Protein AF-A0A0B0IP97-F1 (afdb_monomer)

Sequence (111 aa):
MKKFIELIIGDLESKKEYKAFMKKVNSLPKDYAFVFKKIQKYMWNFGYGFGEEILTLYELFEASAAEGKHVLDVTGEDVAAFADELMALSKLDGESECIVEQQVKIWTNKQ

Foldseek 3Di:
DCVVVVVVVVVVVVVVVVVVVLVVLVVAPPQSSVLLVVLVVLCVVVVHDPDVLSVVSSVQSVVCVVVVHGPCVSCPPDSNVSSVVSVVVVVVVVCVCVVVVVVVVVVVVPD

Mean predicted aligned error: 10.98 Å

Nearest PDB structures (foldseek):
  2o3l-assembly2_B  TM=9.039E-01  e=4.691E-05  Bacillus cereus ATCC 10987

Organism: NCBI:txid333138

pLDDT: mean 75.73, std 13.61, range [41.31, 89.44]

Solvent-accessible surface area (backbone atoms only — not comparable to full-atom values): 6363 Å² total; per-residue (Å²): 142,60,69,69,59,55,56,52,50,54,54,50,50,54,52,49,52,52,52,53,50,51,50,55,45,64,70,44,61,69,66,49,37,50,52,50,52,51,42,54,52,52,40,44,77,75,70,48,72,96,48,68,69,60,50,55,52,48,53,54,49,51,54,39,52,74,72,67,54,56,60,50,77,73,43,41,91,51,52,64,60,44,47,53,50,54,59,48,49,62,56,45,60,69,44,51,55,52,54,52,51,50,54,51,50,60,62,64,72,71,113

InterPro domains:
  IPR008316 Uncharacterised conserved protein UCP029876 [PF06304] (12-89)

Radius of gyration: 18.57 Å; Cα contacts (8 Å, |Δi|>4): 43; chains: 1; bounding box: 52×38×50 Å

Structure (mmCIF, N/CA/C/O backbone):
data_AF-A0A0B0IP97-F1
#
_entry.id   AF-A0A0B0IP97-F1
#
loop_
_atom_site.group_PDB
_atom_site.id
_atom_site.type_symbol
_atom_site.label_atom_id
_atom_site.label_alt_id
_atom_site.label_comp_id
_atom_site.label_asym_id
_atom_site.label_entity_id
_atom_site.label_seq_id
_atom_site.pdbx_PDB_ins_code
_atom_site.Cartn_x
_atom_site.Cartn_y
_atom_site.Cartn_z
_atom_site.occupancy
_atom_site.B_iso_or_equiv
_atom_site.auth_seq_id
_atom_site.auth_comp_id
_atom_site.auth_asym_id
_atom_site.auth_atom_id
_atom_site.pdbx_PDB_model_num
ATOM 1 N N . MET A 1 1 ? 35.931 14.239 2.157 1.00 52.41 1 MET A N 1
ATOM 2 C CA . MET A 1 1 ? 35.132 13.219 2.874 1.00 52.41 1 MET A CA 1
ATOM 3 C C 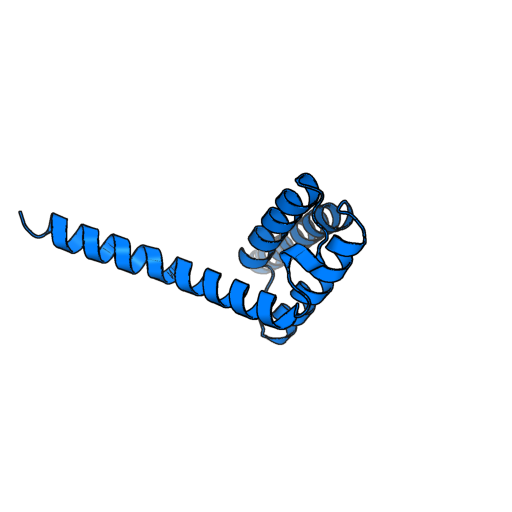. MET A 1 1 ? 33.749 13.771 3.254 1.00 52.41 1 MET A C 1
ATOM 5 O O . MET A 1 1 ? 33.429 13.846 4.427 1.00 52.41 1 MET A O 1
ATOM 9 N N . LYS A 1 2 ? 32.937 14.200 2.271 1.00 53.62 2 LYS A N 1
ATOM 10 C CA . LYS A 1 2 ? 31.546 14.674 2.483 1.00 53.62 2 LYS A CA 1
ATOM 11 C C . LYS A 1 2 ? 30.486 13.684 1.956 1.00 53.62 2 LYS A C 1
ATOM 13 O O . LYS A 1 2 ? 29.417 13.577 2.534 1.00 53.62 2 LYS A O 1
ATOM 18 N N . LYS A 1 3 ? 30.861 12.848 0.974 1.00 59.09 3 LYS A N 1
ATOM 19 C CA . LYS A 1 3 ? 29.990 11.858 0.312 1.00 59.09 3 LYS A CA 1
ATOM 20 C C . LYS A 1 3 ? 29.347 10.811 1.234 1.00 59.09 3 LYS A C 1
ATOM 22 O O . LYS A 1 3 ? 28.254 10.359 0.940 1.00 59.09 3 LYS A O 1
ATOM 27 N N . PHE A 1 4 ? 30.002 10.407 2.326 1.00 59.19 4 PHE A N 1
ATOM 28 C CA . PHE A 1 4 ? 29.468 9.358 3.210 1.00 59.19 4 PHE A CA 1
ATOM 29 C C . PHE A 1 4 ? 28.328 9.850 4.109 1.00 59.19 4 PHE A C 1
ATOM 31 O O . PHE A 1 4 ? 27.427 9.080 4.413 1.00 59.19 4 PHE A O 1
ATOM 38 N N . ILE A 1 5 ? 28.348 11.122 4.519 1.00 65.12 5 ILE A N 1
ATOM 39 C CA . ILE A 1 5 ? 27.297 11.690 5.372 1.00 65.12 5 ILE A CA 1
ATOM 40 C C . ILE A 1 5 ? 26.049 11.984 4.529 1.00 65.12 5 ILE A C 1
ATOM 42 O O . ILE A 1 5 ? 24.953 11.646 4.956 1.00 65.12 5 ILE A O 1
ATOM 46 N N . GLU A 1 6 ? 26.209 12.508 3.307 1.00 61.06 6 GLU A N 1
ATOM 47 C CA . GLU A 1 6 ? 25.094 12.688 2.359 1.00 61.06 6 GLU A CA 1
ATOM 48 C C . GLU A 1 6 ? 24.412 11.360 1.999 1.00 61.06 6 GLU A C 1
ATOM 50 O O . GLU A 1 6 ? 23.187 11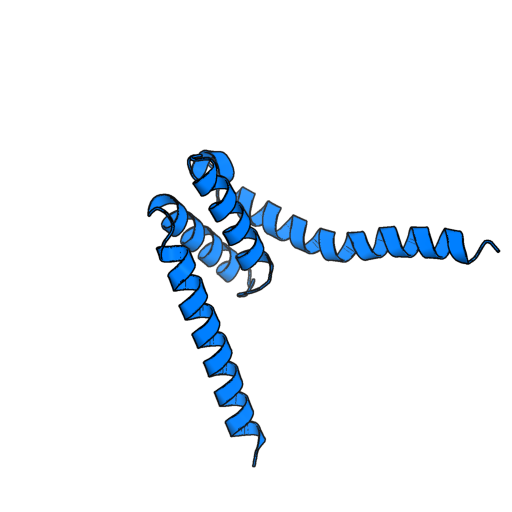.285 2.001 1.00 61.06 6 GLU A O 1
ATOM 55 N N . LEU A 1 7 ? 25.187 10.291 1.773 1.00 61.25 7 LEU A N 1
ATOM 56 C CA . LEU A 1 7 ? 24.643 8.961 1.476 1.00 61.25 7 LEU A CA 1
ATOM 57 C C . LEU A 1 7 ? 23.795 8.406 2.636 1.00 61.25 7 LEU A C 1
ATOM 59 O O . LEU A 1 7 ? 22.759 7.789 2.411 1.00 61.25 7 LEU A O 1
ATOM 63 N N . ILE A 1 8 ? 24.225 8.640 3.880 1.00 60.12 8 ILE A N 1
ATOM 64 C CA . ILE A 1 8 ? 23.513 8.176 5.080 1.00 60.12 8 ILE A CA 1
ATOM 65 C C . ILE A 1 8 ? 22.268 9.030 5.354 1.00 60.12 8 ILE A C 1
ATOM 67 O O . ILE A 1 8 ? 21.236 8.489 5.746 1.00 60.12 8 ILE A O 1
ATOM 71 N N . ILE A 1 9 ? 22.339 10.348 5.144 1.00 60.81 9 ILE A N 1
ATOM 72 C CA . ILE A 1 9 ? 21.187 11.243 5.333 1.00 60.81 9 ILE A CA 1
ATOM 73 C C . ILE A 1 9 ? 20.092 10.939 4.298 1.00 60.81 9 ILE A C 1
ATOM 75 O O . ILE A 1 9 ? 18.929 10.838 4.687 1.00 60.81 9 ILE A O 1
ATOM 79 N N . GLY A 1 10 ? 20.450 10.688 3.033 1.00 59.94 10 GLY A N 1
ATOM 80 C CA . GLY A 1 10 ? 19.480 10.327 1.989 1.00 59.94 10 GLY A CA 1
ATOM 81 C C . GLY A 1 10 ? 18.722 9.018 2.270 1.00 59.94 10 GLY A C 1
ATOM 82 O O . GLY A 1 10 ? 17.509 8.941 2.069 1.00 59.94 10 GLY A O 1
ATOM 83 N N . ASP A 1 11 ? 19.399 7.999 2.813 1.00 63.31 11 ASP A N 1
ATOM 84 C CA . ASP A 1 11 ? 18.763 6.726 3.199 1.00 63.31 11 ASP A CA 1
ATOM 85 C C . ASP A 1 11 ? 17.826 6.884 4.417 1.00 63.31 11 ASP A C 1
ATOM 87 O O . ASP A 1 11 ? 16.775 6.242 4.506 1.00 63.31 11 ASP A O 1
ATOM 91 N N . LEU A 1 12 ? 18.170 7.779 5.351 1.00 67.12 12 LEU A N 1
ATOM 92 C CA . LEU A 1 12 ? 17.341 8.086 6.520 1.00 67.12 12 LEU A CA 1
ATOM 93 C C . LEU A 1 12 ? 16.062 8.846 6.156 1.00 67.12 12 LEU A C 1
ATOM 95 O O . LEU A 1 12 ? 15.010 8.555 6.733 1.00 67.12 12 LEU A O 1
ATOM 99 N N . GLU A 1 13 ? 16.134 9.792 5.221 1.00 72.12 13 GLU A N 1
ATOM 100 C CA . GLU A 1 13 ? 14.962 10.517 4.716 1.00 72.12 13 GLU A CA 1
ATOM 101 C C . GLU A 1 13 ? 13.999 9.567 4.001 1.00 72.12 13 GLU A C 1
ATOM 103 O O . GLU A 1 13 ? 12.838 9.467 4.403 1.00 72.12 13 GLU A O 1
ATOM 108 N N . SER A 1 14 ? 14.520 8.738 3.093 1.00 68.56 14 SER A N 1
ATOM 109 C CA . SER A 1 14 ? 13.747 7.714 2.374 1.00 68.56 14 SER A CA 1
ATOM 110 C C . SER A 1 14 ? 13.040 6.742 3.334 1.00 68.56 14 SER A C 1
ATOM 112 O O . SER A 1 14 ? 11.851 6.436 3.204 1.00 68.56 14 SER A O 1
ATOM 114 N N . LYS A 1 15 ? 13.739 6.283 4.383 1.00 73.81 15 LYS A N 1
ATOM 115 C CA . LYS A 1 15 ? 13.148 5.425 5.428 1.00 73.81 15 LYS A CA 1
ATOM 116 C C . LYS A 1 15 ? 12.091 6.145 6.261 1.00 73.81 15 LYS A C 1
ATOM 118 O O . LYS A 1 15 ? 11.118 5.517 6.696 1.00 73.81 15 LYS A O 1
ATOM 123 N N . LYS A 1 16 ? 12.279 7.436 6.535 1.00 81.00 16 LYS A N 1
ATOM 124 C CA . LYS A 1 16 ? 11.326 8.250 7.299 1.00 81.00 16 LYS A CA 1
ATOM 125 C C . LYS A 1 16 ? 10.046 8.483 6.500 1.00 81.00 16 LYS A C 1
ATOM 127 O O . LYS A 1 16 ? 8.964 8.331 7.071 1.00 81.00 16 LYS A O 1
ATOM 132 N N . GLU A 1 17 ? 10.163 8.779 5.211 1.00 79.69 17 GLU A N 1
ATOM 133 C CA . GLU A 1 17 ? 9.041 8.915 4.277 1.00 79.69 17 GLU A CA 1
ATOM 134 C C . GLU A 1 17 ? 8.270 7.605 4.151 1.00 79.69 17 GLU A C 1
ATOM 136 O O . GLU A 1 17 ? 7.060 7.588 4.384 1.00 79.69 17 GLU A O 1
ATOM 141 N N . TYR A 1 18 ? 8.972 6.486 3.946 1.00 80.56 18 TYR A N 1
ATOM 142 C CA . TYR A 1 18 ? 8.359 5.159 3.933 1.00 80.56 18 TYR A CA 1
ATOM 143 C C . TYR A 1 18 ? 7.593 4.865 5.230 1.00 80.56 18 TYR A C 1
ATOM 145 O O . TYR A 1 18 ? 6.452 4.402 5.210 1.00 80.56 18 TYR A O 1
ATOM 153 N N . LYS A 1 19 ? 8.181 5.171 6.394 1.00 81.94 19 LYS A N 1
ATOM 154 C CA . LYS A 1 19 ? 7.522 4.954 7.690 1.00 81.94 19 LYS A CA 1
ATOM 155 C C . LYS A 1 19 ? 6.293 5.849 7.871 1.00 81.94 19 LYS A C 1
ATOM 157 O O . LYS A 1 19 ? 5.288 5.392 8.419 1.00 81.94 19 LYS A O 1
ATOM 162 N N . ALA A 1 20 ? 6.363 7.107 7.441 1.00 86.50 20 ALA A N 1
ATOM 163 C CA . ALA A 1 20 ? 5.230 8.027 7.477 1.00 86.50 20 ALA A CA 1
ATOM 164 C C . ALA A 1 20 ? 4.106 7.555 6.545 1.00 86.50 20 ALA A C 1
ATOM 166 O O . ALA A 1 20 ? 2.943 7.539 6.949 1.00 86.50 20 ALA A O 1
ATOM 167 N N . PHE A 1 21 ? 4.456 7.092 5.348 1.00 84.94 21 PHE A N 1
ATOM 168 C CA . PHE A 1 21 ? 3.517 6.530 4.389 1.00 84.94 21 PHE A CA 1
ATOM 169 C C . PHE A 1 21 ? 2.858 5.252 4.917 1.00 84.94 21 PHE A C 1
ATOM 171 O O . PHE A 1 21 ? 1.636 5.162 4.973 1.00 84.94 21 PHE A O 1
ATOM 178 N N . MET A 1 22 ? 3.638 4.314 5.455 1.00 83.38 22 MET A N 1
ATOM 179 C CA . MET A 1 22 ? 3.092 3.114 6.093 1.00 83.38 22 MET A CA 1
ATOM 180 C C . MET A 1 22 ? 2.188 3.446 7.282 1.00 83.38 22 MET A C 1
ATOM 182 O O . MET A 1 22 ? 1.251 2.703 7.570 1.00 83.38 22 MET A O 1
ATOM 186 N N . LYS A 1 23 ? 2.423 4.560 7.986 1.00 87.94 23 LYS A N 1
ATOM 187 C CA . LYS A 1 23 ? 1.499 5.033 9.023 1.00 87.94 23 LYS A CA 1
ATOM 188 C C . LYS A 1 23 ? 0.155 5.453 8.423 1.00 87.94 23 LYS A C 1
ATOM 190 O O . LYS A 1 23 ? -0.860 5.092 9.002 1.00 87.94 23 LYS A O 1
ATOM 195 N N . LYS A 1 24 ? 0.145 6.145 7.277 1.00 86.94 24 LYS A N 1
ATOM 196 C CA . LYS A 1 24 ? -1.087 6.480 6.540 1.00 86.94 24 LYS A CA 1
ATOM 197 C C . LYS A 1 24 ? -1.819 5.218 6.077 1.00 86.94 24 LYS A C 1
ATOM 199 O O . LYS A 1 24 ? -2.993 5.060 6.384 1.00 86.94 24 LYS A O 1
ATOM 204 N N . VAL A 1 25 ? -1.101 4.266 5.474 1.00 85.94 25 VAL A N 1
ATOM 205 C CA . VAL A 1 25 ? -1.660 2.966 5.055 1.00 85.94 25 VAL A CA 1
ATOM 206 C C . VAL A 1 25 ? -2.294 2.222 6.232 1.00 85.94 25 VAL A C 1
ATOM 208 O O . VAL A 1 25 ? -3.377 1.670 6.105 1.00 85.94 25 VAL A O 1
ATOM 211 N N . ASN A 1 26 ? -1.653 2.211 7.403 1.00 83.94 26 ASN A N 1
ATOM 212 C CA . ASN A 1 26 ? -2.213 1.546 8.585 1.00 83.94 26 ASN A CA 1
ATOM 213 C C . ASN A 1 26 ? -3.383 2.313 9.236 1.00 83.94 26 ASN A C 1
ATOM 215 O O . ASN A 1 26 ? -4.028 1.751 10.119 1.00 83.94 26 ASN A O 1
ATOM 219 N N . SER A 1 27 ? -3.645 3.565 8.845 1.00 87.44 27 SER A N 1
ATOM 220 C CA . SER A 1 27 ? -4.848 4.303 9.255 1.00 87.44 27 SER A CA 1
ATOM 221 C C . SER A 1 27 ? -6.080 3.914 8.432 1.00 87.44 27 SER A C 1
ATOM 223 O O . SER A 1 27 ? -7.196 4.181 8.874 1.00 87.44 27 SER A O 1
ATOM 225 N N . LEU A 1 28 ? -5.895 3.286 7.263 1.00 84.81 28 LEU A N 1
ATOM 226 C CA . LEU A 1 28 ? -6.989 2.710 6.479 1.00 84.81 28 LEU A CA 1
ATOM 227 C C . LEU A 1 28 ? -7.628 1.522 7.224 1.00 84.81 28 LEU A C 1
ATOM 229 O O . LEU A 1 28 ? -6.998 0.922 8.106 1.00 84.81 28 LEU A O 1
ATOM 233 N N . PRO A 1 29 ? -8.864 1.128 6.859 1.00 86.88 29 PRO A N 1
ATOM 234 C CA . PRO A 1 29 ? -9.480 -0.091 7.371 1.00 86.88 29 PRO A CA 1
ATOM 235 C C . PRO A 1 29 ? -8.561 -1.310 7.193 1.00 86.88 29 PRO A C 1
ATOM 237 O O . PRO A 1 29 ? -7.809 -1.410 6.221 1.00 86.88 29 PRO A O 1
ATOM 240 N N . LYS A 1 30 ? -8.619 -2.256 8.140 1.00 86.69 30 LYS A N 1
ATOM 241 C CA . LYS A 1 30 ? -7.679 -3.392 8.210 1.00 86.69 30 LYS A CA 1
ATOM 242 C C . LYS A 1 30 ? -7.605 -4.199 6.912 1.00 86.69 30 LYS A C 1
ATOM 244 O O . LYS A 1 30 ? -6.515 -4.643 6.553 1.00 86.69 30 LYS A O 1
ATOM 249 N N . ASP A 1 31 ? -8.727 -4.349 6.217 1.00 87.88 31 ASP A N 1
ATOM 250 C CA . ASP A 1 31 ? -8.817 -5.132 4.983 1.00 87.88 31 ASP A CA 1
ATOM 251 C C . ASP A 1 31 ? -8.043 -4.461 3.840 1.00 87.88 31 ASP A C 1
ATOM 253 O O . ASP A 1 31 ? -7.229 -5.104 3.176 1.00 87.88 31 ASP A O 1
ATOM 257 N N . TYR A 1 32 ? -8.180 -3.139 3.703 1.00 88.25 32 TYR A N 1
ATOM 258 C CA . TYR A 1 32 ? -7.406 -2.331 2.759 1.00 88.25 32 TYR A CA 1
ATOM 259 C C . TYR A 1 32 ? -5.906 -2.401 3.051 1.00 88.25 32 TYR A C 1
ATOM 261 O O . TYR A 1 32 ? -5.108 -2.695 2.161 1.00 88.25 32 TYR A O 1
ATOM 269 N N . ALA A 1 33 ? -5.511 -2.213 4.314 1.00 89.06 33 ALA A N 1
ATOM 270 C CA . ALA A 1 33 ? -4.106 -2.285 4.711 1.00 89.06 33 ALA A CA 1
ATOM 271 C C . ALA A 1 33 ? -3.489 -3.681 4.478 1.00 89.06 33 ALA A C 1
ATOM 273 O O . ALA A 1 33 ? -2.289 -3.792 4.207 1.00 89.06 33 ALA A O 1
ATOM 274 N N . PHE A 1 34 ? -4.281 -4.752 4.595 1.00 89.00 34 PHE A N 1
ATOM 275 C CA . PHE A 1 34 ? -3.834 -6.120 4.336 1.00 89.00 34 PHE A CA 1
ATOM 276 C C . PHE A 1 34 ? -3.580 -6.365 2.846 1.00 89.00 34 PHE A C 1
ATOM 278 O O . PHE A 1 34 ? -2.497 -6.834 2.480 1.00 89.00 34 PHE A O 1
ATOM 285 N N . VAL A 1 35 ? -4.541 -6.011 1.988 1.00 89.44 35 VAL A N 1
ATOM 286 C CA . VAL A 1 35 ? -4.408 -6.173 0.532 1.00 89.44 35 VAL A CA 1
ATOM 287 C C . VAL A 1 35 ? -3.281 -5.300 -0.008 1.00 89.44 35 VAL A C 1
ATOM 289 O O . VAL A 1 35 ? -2.445 -5.792 -0.763 1.00 89.44 35 VAL A O 1
ATOM 292 N N . PHE A 1 36 ? -3.169 -4.059 0.470 1.00 89.12 36 PHE A N 1
ATOM 293 C CA . PHE A 1 36 ? -2.088 -3.153 0.089 1.00 89.12 36 PHE A CA 1
ATOM 294 C C . PHE A 1 36 ? -0.705 -3.767 0.343 1.00 89.12 36 PHE A C 1
ATOM 296 O O . PHE A 1 36 ? 0.142 -3.804 -0.546 1.00 89.12 36 PHE A O 1
ATOM 303 N N . LYS A 1 37 ? -0.479 -4.339 1.535 1.00 88.06 37 LYS A N 1
ATOM 304 C CA . LYS A 1 37 ? 0.788 -5.021 1.865 1.00 88.06 37 LYS A CA 1
ATOM 305 C C . LYS A 1 37 ? 1.039 -6.244 0.984 1.00 88.06 37 LYS A C 1
ATOM 307 O O . LYS A 1 37 ? 2.194 -6.565 0.703 1.00 88.06 37 LYS A O 1
ATOM 312 N N . LYS A 1 38 ? -0.021 -6.941 0.567 1.00 89.12 38 LYS A N 1
ATOM 313 C CA . LYS A 1 38 ? 0.076 -8.098 -0.330 1.00 89.12 38 LYS A CA 1
ATOM 314 C C . LYS A 1 38 ? 0.521 -7.666 -1.730 1.00 89.12 38 LYS A C 1
ATOM 316 O O . LYS A 1 38 ? 1.456 -8.269 -2.252 1.00 89.12 38 LYS A O 1
ATOM 321 N N . ILE A 1 39 ? -0.069 -6.596 -2.269 1.00 87.19 39 ILE A N 1
ATOM 322 C CA . ILE A 1 39 ? 0.329 -5.985 -3.548 1.00 87.19 39 ILE A CA 1
ATOM 323 C C . ILE A 1 39 ? 1.762 -5.460 -3.463 1.00 87.19 39 ILE A C 1
ATOM 325 O O . ILE A 1 39 ? 2.598 -5.834 -4.277 1.00 87.19 39 ILE A O 1
ATOM 329 N N . GLN A 1 40 ? 2.091 -4.691 -2.423 1.00 85.69 40 GLN A N 1
ATOM 330 C CA . GLN A 1 40 ? 3.442 -4.169 -2.207 1.00 85.69 40 GLN A CA 1
ATOM 331 C C . GLN A 1 40 ? 4.493 -5.292 -2.192 1.00 85.69 40 GLN A C 1
ATOM 333 O O . GLN A 1 40 ? 5.555 -5.173 -2.801 1.00 85.69 40 GLN A O 1
ATOM 338 N N . LYS A 1 41 ? 4.205 -6.406 -1.507 1.00 86.31 41 LYS A N 1
ATOM 339 C CA . LYS A 1 41 ? 5.100 -7.569 -1.479 1.00 86.31 41 LYS A CA 1
ATOM 340 C C . LYS A 1 41 ? 5.207 -8.248 -2.845 1.00 86.31 41 LYS A C 1
ATOM 342 O O . LYS A 1 41 ? 6.293 -8.695 -3.203 1.00 86.31 41 LYS A O 1
ATOM 347 N N . TYR A 1 42 ? 4.102 -8.345 -3.581 1.00 87.94 42 TYR A N 1
ATOM 348 C CA . TYR A 1 42 ? 4.102 -8.869 -4.943 1.00 87.94 42 TYR A CA 1
ATOM 349 C C . TYR A 1 42 ? 5.003 -8.012 -5.836 1.00 87.94 42 TYR A C 1
ATOM 351 O O . TYR A 1 42 ? 5.977 -8.531 -6.362 1.00 87.94 42 TYR A O 1
ATOM 359 N N . MET A 1 43 ? 4.789 -6.696 -5.883 1.00 83.12 43 MET A N 1
ATOM 360 C CA . MET A 1 43 ? 5.611 -5.747 -6.647 1.00 83.12 43 MET A CA 1
ATOM 361 C C . MET A 1 43 ? 7.107 -5.852 -6.313 1.00 83.12 43 MET A C 1
ATOM 363 O O . MET A 1 43 ? 7.943 -5.890 -7.218 1.00 83.12 43 MET A O 1
ATOM 367 N N . TRP A 1 44 ? 7.452 -6.013 -5.030 1.00 83.00 44 TRP A N 1
ATOM 368 C CA . TRP A 1 44 ? 8.839 -6.225 -4.604 1.00 83.00 44 TRP A CA 1
ATOM 369 C C . TRP A 1 44 ? 9.461 -7.486 -5.219 1.00 83.00 44 TRP A C 1
ATOM 371 O O . TRP A 1 44 ? 10.627 -7.470 -5.615 1.00 83.00 44 TRP A O 1
ATOM 381 N N . ASN A 1 45 ? 8.701 -8.581 -5.337 1.00 84.38 45 ASN A N 1
ATOM 382 C CA . ASN A 1 45 ? 9.189 -9.805 -5.981 1.00 84.38 45 ASN A CA 1
ATOM 383 C C . ASN A 1 45 ? 9.498 -9.600 -7.474 1.00 84.38 45 ASN A C 1
ATOM 385 O O . ASN A 1 45 ? 10.350 -10.308 -8.007 1.00 84.38 45 ASN A O 1
ATOM 389 N N . PHE A 1 46 ? 8.848 -8.635 -8.130 1.00 80.62 46 PHE A N 1
ATOM 390 C CA . PHE A 1 46 ? 9.111 -8.256 -9.524 1.00 80.62 46 PHE A CA 1
ATOM 391 C C . PHE A 1 46 ? 10.176 -7.158 -9.666 1.00 80.62 46 PHE A C 1
ATOM 393 O O . PHE A 1 46 ? 10.471 -6.734 -10.780 1.00 80.62 46 PHE A O 1
ATOM 400 N N . GLY A 1 47 ? 10.783 -6.715 -8.560 1.00 76.44 47 GLY A N 1
ATOM 401 C CA . GLY A 1 47 ? 11.828 -5.690 -8.565 1.00 76.44 47 GLY A CA 1
ATOM 402 C C . GLY A 1 47 ? 11.307 -4.253 -8.618 1.00 76.44 47 GLY A C 1
ATOM 403 O O . GLY A 1 47 ? 12.103 -3.340 -8.825 1.00 76.44 47 GLY A O 1
ATOM 404 N N . TYR A 1 48 ? 10.006 -4.036 -8.409 1.00 72.88 48 TYR A N 1
ATOM 405 C CA . TYR A 1 48 ? 9.445 -2.693 -8.274 1.00 72.88 48 TYR A CA 1
ATOM 406 C C . TYR A 1 48 ? 9.687 -2.160 -6.858 1.00 72.88 48 TYR A C 1
ATOM 408 O O . TYR A 1 48 ? 9.530 -2.872 -5.861 1.00 72.88 48 TYR A O 1
ATOM 416 N N . GLY A 1 49 ? 10.125 -0.904 -6.783 1.00 70.75 49 GLY A N 1
ATOM 417 C CA . GLY A 1 49 ? 10.459 -0.220 -5.538 1.00 70.75 49 GLY A CA 1
ATOM 418 C C . GLY A 1 49 ? 9.300 0.588 -4.955 1.00 70.75 49 GLY A C 1
ATOM 419 O O . GLY A 1 49 ? 8.160 0.523 -5.405 1.00 70.75 49 GLY A O 1
ATOM 420 N N . PHE A 1 50 ? 9.617 1.384 -3.935 1.00 69.69 50 PHE A N 1
ATOM 421 C CA . PHE A 1 50 ? 8.723 2.420 -3.425 1.00 69.69 50 PHE A CA 1
ATOM 422 C C . PHE A 1 50 ? 8.751 3.620 -4.388 1.00 69.69 50 PHE A C 1
ATOM 424 O O . PHE A 1 50 ? 9.594 4.502 -4.240 1.00 69.69 50 PHE A O 1
ATOM 431 N N . GLY A 1 51 ? 7.898 3.573 -5.413 1.00 75.56 51 GLY A N 1
ATOM 432 C CA . GLY A 1 51 ? 7.758 4.587 -6.464 1.00 75.56 51 GLY A CA 1
ATOM 433 C C . GLY A 1 51 ? 6.362 5.214 -6.506 1.00 75.56 51 GLY A C 1
ATOM 434 O O . GLY A 1 51 ? 5.568 5.046 -5.574 1.00 75.56 51 GLY A O 1
ATOM 435 N N . GLU A 1 52 ? 6.061 5.932 -7.589 1.00 75.88 52 GLU A N 1
ATOM 436 C CA . GLU A 1 52 ? 4.754 6.572 -7.801 1.00 75.88 52 GLU A CA 1
ATOM 437 C C . GLU A 1 52 ? 3.608 5.559 -7.812 1.00 75.88 52 GLU A C 1
ATOM 439 O O . GLU A 1 52 ? 2.543 5.842 -7.274 1.00 75.88 52 GLU A O 1
ATOM 444 N N . GLU A 1 53 ? 3.838 4.336 -8.286 1.00 80.88 53 GLU A N 1
ATOM 445 C CA . GLU A 1 53 ? 2.811 3.297 -8.388 1.00 80.88 53 GLU A CA 1
ATOM 446 C C . GLU A 1 53 ? 2.207 2.942 -7.022 1.00 80.88 53 GLU A C 1
ATOM 448 O O . GLU A 1 53 ? 1.002 2.728 -6.887 1.00 80.88 53 GLU A O 1
ATOM 453 N N . ILE A 1 54 ? 3.046 2.914 -5.982 1.00 82.69 54 ILE A N 1
ATOM 454 C CA . ILE A 1 54 ? 2.625 2.657 -4.599 1.00 82.69 54 ILE A CA 1
ATOM 455 C C . ILE A 1 54 ? 1.797 3.832 -4.054 1.00 82.69 54 ILE A C 1
ATOM 457 O O . ILE A 1 54 ? 0.884 3.618 -3.249 1.00 82.69 54 ILE A O 1
ATOM 461 N N . LEU A 1 55 ? 2.104 5.061 -4.479 1.00 83.50 55 LEU A N 1
ATOM 462 C CA . LEU A 1 55 ? 1.374 6.265 -4.085 1.00 83.50 55 LEU A CA 1
ATOM 463 C C . LEU A 1 55 ? 0.005 6.317 -4.776 1.00 83.50 55 LEU A C 1
ATOM 465 O O . LEU A 1 55 ? -1.006 6.446 -4.087 1.00 83.50 55 LEU A O 1
ATOM 469 N N . THR A 1 56 ? -0.036 6.100 -6.092 1.00 83.81 56 THR A N 1
ATOM 470 C CA . THR A 1 56 ? -1.271 6.005 -6.884 1.00 83.81 56 THR A CA 1
ATOM 471 C C . THR A 1 56 ? -2.186 4.903 -6.353 1.00 83.81 56 THR A C 1
ATOM 473 O O .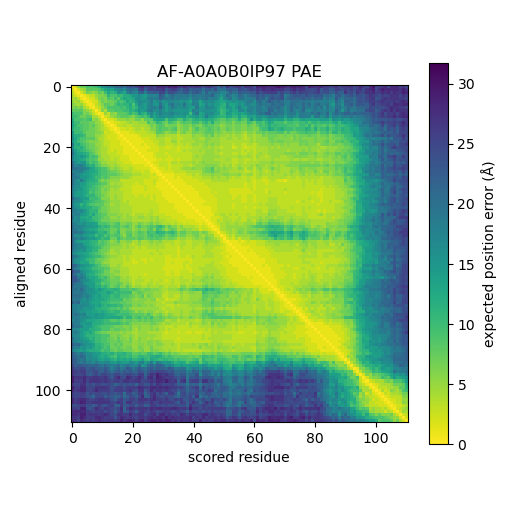 THR A 1 56 ? -3.390 5.109 -6.194 1.00 83.81 56 THR A O 1
ATOM 476 N N . LEU A 1 57 ? -1.621 3.745 -5.992 1.00 86.00 57 LEU A N 1
ATOM 477 C CA . LEU A 1 57 ? -2.377 2.664 -5.360 1.00 86.00 57 LEU A CA 1
ATOM 478 C C . LEU A 1 57 ? -3.023 3.103 -4.040 1.00 86.00 57 LEU A C 1
ATOM 480 O O . LEU A 1 57 ? -4.170 2.752 -3.757 1.00 86.00 57 LEU A O 1
ATOM 484 N N . TYR A 1 58 ? -2.287 3.848 -3.214 1.00 87.81 58 TYR A N 1
ATOM 485 C CA . TYR A 1 58 ? -2.812 4.346 -1.947 1.00 87.81 58 TYR A CA 1
ATOM 486 C C . TYR A 1 58 ? -3.946 5.349 -2.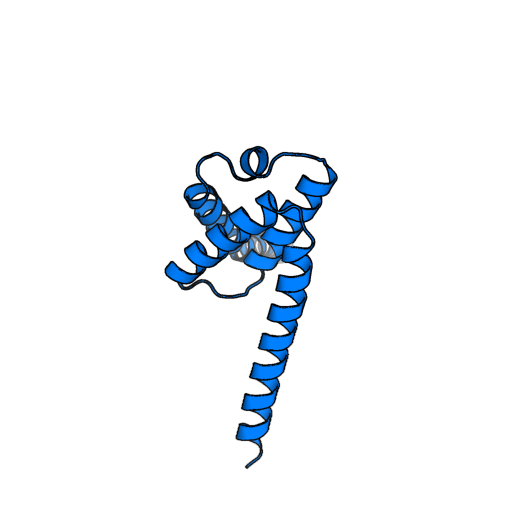161 1.00 87.81 58 TYR A C 1
ATOM 488 O O . TYR A 1 58 ? -4.970 5.233 -1.493 1.00 87.81 58 TYR A O 1
ATOM 496 N N . GLU A 1 59 ? -3.799 6.283 -3.100 1.00 86.88 59 GLU A N 1
ATOM 497 C CA . GLU A 1 59 ? -4.839 7.270 -3.418 1.00 86.88 59 GLU A CA 1
ATOM 498 C C . GLU A 1 59 ? -6.118 6.600 -3.937 1.00 86.88 59 GLU A C 1
ATOM 500 O O . GLU A 1 59 ? -7.219 6.940 -3.498 1.00 86.88 59 GLU A O 1
ATOM 505 N N . LEU A 1 60 ? -5.988 5.575 -4.787 1.00 87.12 60 LEU A N 1
ATOM 506 C CA . LEU A 1 60 ? -7.125 4.768 -5.238 1.00 87.12 60 LEU A CA 1
ATOM 507 C C . LEU A 1 60 ? -7.844 4.091 -4.061 1.00 87.12 60 LEU A C 1
ATOM 509 O O . LEU A 1 60 ? -9.078 4.056 -4.008 1.00 87.12 60 LEU A O 1
ATOM 513 N N . PHE A 1 61 ? -7.082 3.546 -3.112 1.00 87.75 61 PHE A N 1
ATOM 514 C CA . PHE A 1 61 ? -7.633 2.872 -1.936 1.00 87.75 61 PHE A CA 1
ATOM 515 C C . PHE A 1 61 ? -8.278 3.862 -0.965 1.00 87.75 61 PHE A C 1
ATOM 517 O O . PHE A 1 61 ? -9.314 3.549 -0.384 1.00 87.75 61 PHE A O 1
ATOM 524 N N . GLU A 1 62 ? -7.708 5.055 -0.808 1.00 87.94 62 GLU A N 1
ATOM 525 C CA . GLU A 1 62 ? -8.280 6.137 -0.007 1.00 87.94 62 GLU A CA 1
ATOM 526 C C . GLU A 1 62 ? -9.612 6.620 -0.596 1.00 87.94 62 GLU A C 1
ATOM 528 O O . GLU A 1 62 ? -10.606 6.693 0.130 1.00 87.94 62 GLU A O 1
ATOM 533 N N . ALA A 1 63 ? -9.668 6.853 -1.912 1.00 87.94 63 ALA A N 1
ATOM 534 C CA . ALA A 1 63 ? -10.900 7.214 -2.612 1.00 87.94 63 ALA A CA 1
ATOM 535 C C . ALA A 1 63 ? -11.967 6.113 -2.489 1.00 87.94 63 ALA A C 1
ATOM 537 O O . ALA A 1 63 ? -13.109 6.377 -2.113 1.00 87.94 63 ALA A O 1
ATOM 538 N N . SER A 1 64 ? -11.581 4.855 -2.706 1.00 87.81 64 SER A N 1
ATOM 539 C CA . SER A 1 64 ? -12.509 3.720 -2.622 1.00 87.81 64 SER A CA 1
ATOM 540 C C . SER A 1 64 ? -13.024 3.474 -1.201 1.00 87.81 64 SER A C 1
ATOM 542 O O . SER A 1 64 ? -14.197 3.143 -1.007 1.00 87.81 64 SER A O 1
ATOM 544 N N . ALA A 1 65 ? -12.168 3.670 -0.194 1.00 86.75 65 ALA A N 1
ATOM 545 C CA . ALA A 1 65 ? -12.561 3.596 1.206 1.00 86.75 65 ALA A CA 1
ATOM 546 C C . ALA A 1 65 ? -13.509 4.743 1.589 1.00 86.75 65 ALA A C 1
ATOM 548 O O . ALA A 1 65 ? -14.452 4.513 2.348 1.00 86.75 65 ALA A O 1
ATOM 549 N N . ALA A 1 66 ? -13.309 5.950 1.045 1.00 88.19 66 ALA A N 1
ATOM 550 C CA . ALA A 1 66 ? -14.221 7.080 1.235 1.00 88.19 66 ALA A CA 1
ATOM 551 C C . ALA A 1 66 ? -15.602 6.834 0.599 1.00 88.19 66 ALA A C 1
ATOM 553 O O . ALA A 1 66 ? -16.617 7.265 1.145 1.00 88.19 66 ALA A O 1
ATOM 554 N N . GLU A 1 67 ? -15.655 6.087 -0.506 1.00 88.06 67 GLU A N 1
ATOM 555 C CA . GLU A 1 67 ? -16.904 5.621 -1.125 1.00 88.06 67 GLU A CA 1
ATOM 556 C C . GLU A 1 67 ? -17.566 4.451 -0.371 1.00 88.06 67 GLU A C 1
ATOM 558 O O . GLU A 1 67 ? -18.700 4.082 -0.676 1.00 88.06 67 GLU A O 1
ATOM 563 N N . GLY A 1 68 ? -16.886 3.860 0.618 1.00 86.12 68 GLY A N 1
ATOM 564 C CA . GLY A 1 68 ? -17.396 2.730 1.397 1.00 86.12 68 GLY A CA 1
ATOM 565 C C . GLY A 1 68 ? -17.404 1.397 0.640 1.00 86.12 68 GLY A C 1
ATOM 566 O O . GLY A 1 68 ? -18.105 0.472 1.051 1.00 86.12 68 GLY A O 1
ATOM 567 N N . LYS A 1 69 ? -16.643 1.285 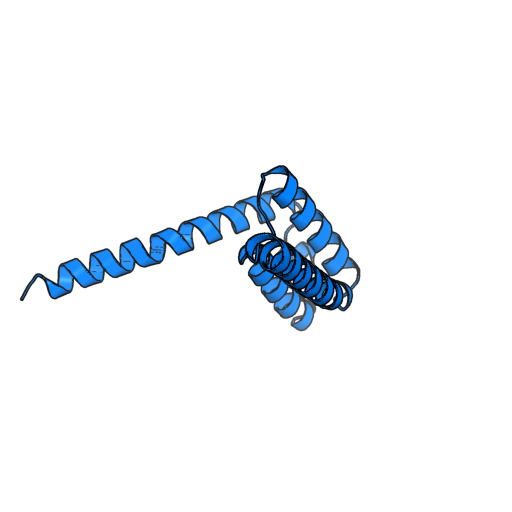-0.456 1.00 86.19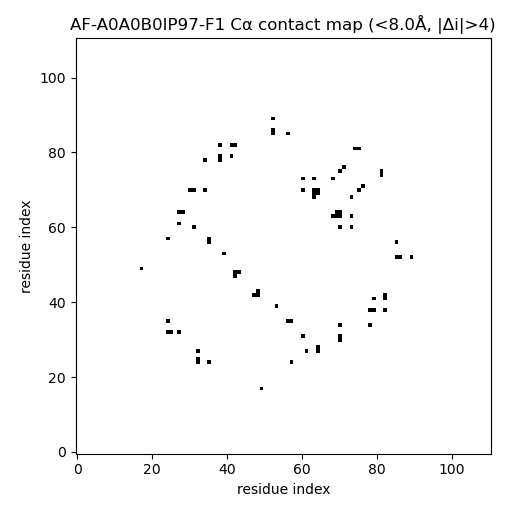 69 LYS A N 1
ATOM 568 C CA . LYS A 1 69 ? -16.506 0.041 -1.230 1.00 86.19 69 LYS A CA 1
ATOM 569 C C . LYS A 1 69 ? -15.660 -0.979 -0.475 1.00 86.19 69 LYS A C 1
ATOM 571 O O . LYS A 1 69 ? -14.789 -0.612 0.323 1.00 86.19 69 LYS A O 1
ATOM 576 N N . HIS A 1 70 ? -15.882 -2.266 -0.729 1.00 85.25 70 HIS A N 1
ATOM 577 C CA . HIS A 1 70 ? -15.006 -3.298 -0.194 1.00 85.25 70 HIS A CA 1
ATOM 578 C C . HIS A 1 70 ? -13.719 -3.365 -1.022 1.00 85.25 70 HIS A C 1
ATOM 580 O O . HIS A 1 70 ? -13.740 -3.170 -2.233 1.00 85.25 70 HIS A O 1
ATOM 586 N N . VAL A 1 71 ? -12.585 -3.679 -0.392 1.00 85.94 71 VAL A N 1
A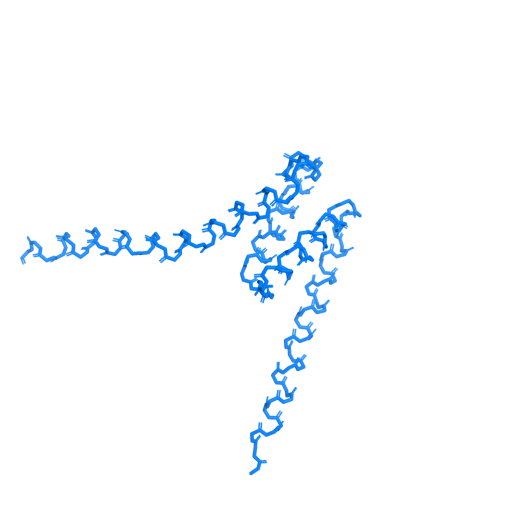TOM 587 C CA . VAL A 1 71 ? -11.286 -3.710 -1.090 1.00 85.94 71 VAL A CA 1
ATOM 588 C C . VAL A 1 71 ? -11.278 -4.682 -2.277 1.00 85.94 71 VAL A C 1
ATOM 590 O O . VAL A 1 71 ? -10.695 -4.385 -3.311 1.00 85.94 71 VAL A O 1
ATOM 593 N N . LEU A 1 72 ? -11.992 -5.806 -2.158 1.00 84.88 72 LEU A N 1
ATOM 594 C CA . LEU A 1 72 ? -12.131 -6.796 -3.232 1.00 84.88 72 LEU A CA 1
ATOM 595 C C . LEU A 1 72 ? -13.017 -6.319 -4.388 1.00 84.88 72 LEU A C 1
ATOM 597 O O . LEU A 1 72 ? -12.863 -6.822 -5.492 1.00 84.88 72 LEU A O 1
ATOM 601 N N . ASP A 1 73 ? -13.901 -5.345 -4.167 1.00 84.12 73 ASP A N 1
ATOM 602 C CA . ASP A 1 73 ? -14.676 -4.738 -5.258 1.00 84.12 73 ASP A CA 1
ATOM 603 C C . ASP A 1 73 ? -13.798 -3.806 -6.106 1.00 84.12 73 ASP A C 1
ATOM 605 O O . ASP A 1 73 ? -14.113 -3.529 -7.260 1.00 84.12 73 ASP A O 1
ATOM 609 N N . VAL A 1 74 ? -12.701 -3.312 -5.522 1.00 84.44 74 VAL A N 1
ATOM 610 C CA . VAL A 1 74 ? -11.745 -2.402 -6.165 1.00 84.44 74 VAL A CA 1
ATOM 611 C C . VAL A 1 74 ? -10.643 -3.192 -6.859 1.00 84.44 74 VAL A C 1
ATOM 613 O O . VAL A 1 74 ? -10.341 -2.935 -8.018 1.00 84.44 74 VAL A O 1
ATOM 616 N N . THR A 1 75 ? -10.040 -4.156 -6.157 1.00 84.69 75 THR A N 1
ATOM 617 C CA . THR A 1 75 ? -8.941 -4.968 -6.701 1.00 84.69 75 THR A CA 1
ATOM 618 C C . THR A 1 75 ? -9.412 -6.176 -7.499 1.00 84.69 75 THR A C 1
ATOM 620 O O . THR A 1 75 ? -8.620 -6.771 -8.216 1.00 84.69 75 THR A O 1
ATOM 623 N N . GLY A 1 76 ? -10.663 -6.603 -7.327 1.00 84.69 76 GLY A N 1
ATOM 624 C CA . GLY A 1 76 ? -11.122 -7.922 -7.755 1.00 84.69 76 GLY A CA 1
ATOM 625 C C . GLY A 1 76 ? -10.639 -9.050 -6.835 1.00 84.69 76 GLY A C 1
ATOM 626 O O . GLY A 1 76 ? -9.865 -8.841 -5.892 1.00 84.69 76 GLY A O 1
ATOM 627 N N . GLU A 1 77 ? -11.101 -10.274 -7.116 1.00 83.81 77 GLU A N 1
ATOM 628 C CA . GLU A 1 77 ? -10.627 -11.493 -6.440 1.00 83.81 77 GLU A CA 1
ATOM 629 C C . GLU A 1 77 ? -9.148 -11.785 -6.748 1.00 83.81 77 GLU A C 1
ATOM 631 O O . GLU A 1 77 ? -8.432 -12.319 -5.894 1.00 83.81 77 GLU A O 1
ATOM 636 N N . ASP A 1 78 ? -8.676 -11.402 -7.941 1.00 86.12 78 ASP A N 1
ATOM 637 C CA . ASP A 1 78 ? -7.288 -11.584 -8.361 1.00 86.12 78 ASP A CA 1
ATOM 638 C C . ASP A 1 78 ? -6.439 -10.325 -8.131 1.00 86.12 78 ASP A C 1
ATOM 640 O O . ASP A 1 78 ? -6.249 -9.466 -8.990 1.00 86.12 78 ASP A O 1
ATOM 644 N N . VAL A 1 79 ? -5.868 -10.262 -6.931 1.00 85.00 79 VAL A N 1
ATOM 645 C CA . VAL A 1 79 ? -4.968 -9.185 -6.499 1.00 85.00 79 VAL A CA 1
ATOM 646 C C . VAL A 1 79 ? -3.663 -9.139 -7.313 1.00 85.00 79 VAL A C 1
ATOM 648 O O . VAL A 1 79 ? -3.033 -8.084 -7.383 1.00 85.00 79 VAL A O 1
ATOM 651 N N . ALA A 1 80 ? -3.224 -10.262 -7.895 1.00 85.44 80 ALA A N 1
ATOM 652 C CA . ALA A 1 80 ? -1.998 -10.302 -8.694 1.00 85.44 80 ALA A CA 1
ATOM 653 C C . ALA A 1 80 ? -2.239 -9.698 -10.081 1.00 85.44 80 ALA A C 1
ATOM 655 O O . ALA A 1 80 ? -1.471 -8.834 -10.498 1.00 85.44 80 ALA A O 1
ATOM 656 N N . ALA A 1 81 ? -3.348 -10.072 -10.727 1.00 86.56 81 ALA A N 1
ATOM 657 C CA . ALA A 1 81 ? -3.760 -9.479 -11.998 1.00 86.56 81 ALA A CA 1
ATOM 658 C C . ALA A 1 81 ? -3.930 -7.956 -11.884 1.00 86.56 81 ALA A C 1
ATOM 660 O O . ALA A 1 81 ? -3.420 -7.211 -12.716 1.00 86.56 81 ALA A O 1
ATOM 661 N N . PHE A 1 82 ? -4.547 -7.479 -10.798 1.00 87.19 82 PHE A N 1
ATOM 662 C CA . PHE A 1 82 ? -4.662 -6.045 -10.533 1.00 87.19 82 PHE A CA 1
ATOM 663 C C . PHE A 1 82 ? -3.295 -5.351 -10.396 1.00 87.19 82 PHE A C 1
ATOM 665 O O . PHE A 1 82 ? -3.091 -4.258 -10.921 1.00 87.19 82 PHE A O 1
ATOM 672 N N . ALA A 1 83 ? -2.337 -5.976 -9.703 1.00 84.62 83 ALA A N 1
ATOM 673 C CA . ALA A 1 83 ? -0.990 -5.423 -9.588 1.00 84.62 83 ALA A CA 1
ATOM 674 C C . ALA A 1 83 ? -0.287 -5.358 -10.954 1.00 84.62 83 ALA A C 1
ATOM 676 O O . ALA A 1 83 ? 0.391 -4.373 -11.241 1.00 84.62 83 ALA A O 1
ATOM 677 N N . ASP A 1 84 ? -0.460 -6.380 -11.796 1.00 85.00 84 ASP A N 1
ATOM 678 C CA . ASP A 1 84 ? 0.083 -6.411 -13.157 1.00 85.00 84 ASP A CA 1
ATOM 679 C C . ASP A 1 84 ? -0.508 -5.298 -14.033 1.00 85.00 84 ASP A C 1
ATOM 681 O O . ASP A 1 84 ? 0.237 -4.614 -14.738 1.00 85.00 84 ASP A O 1
ATOM 685 N N . GLU A 1 85 ? -1.818 -5.059 -13.946 1.00 85.38 85 GLU A N 1
ATOM 686 C CA . GLU A 1 85 ? -2.486 -3.950 -14.636 1.00 85.38 85 GLU A CA 1
ATOM 687 C C . GLU A 1 85 ? -1.998 -2.586 -14.137 1.00 85.38 85 GLU A C 1
ATOM 689 O O . GLU A 1 85 ? -1.685 -1.714 -14.947 1.00 85.38 85 GLU A O 1
ATOM 694 N N . LEU A 1 86 ? -1.849 -2.407 -12.821 1.00 84.25 86 LEU A N 1
ATOM 695 C CA . LEU A 1 86 ? -1.304 -1.176 -12.240 1.00 84.25 86 LEU A CA 1
ATOM 696 C C . LEU A 1 86 ? 0.118 -0.891 -12.759 1.00 84.25 86 LEU A C 1
ATOM 698 O O . LEU A 1 86 ? 0.431 0.237 -13.141 1.00 84.25 86 LEU A O 1
ATOM 702 N N . MET A 1 87 ? 0.965 -1.922 -12.822 1.00 79.19 87 MET A N 1
ATOM 703 C CA . MET A 1 87 ? 2.320 -1.832 -13.381 1.00 79.19 87 MET A CA 1
ATOM 704 C C . MET A 1 87 ? 2.324 -1.597 -14.898 1.00 79.19 87 MET A C 1
ATOM 706 O O . MET A 1 87 ? 3.296 -1.068 -15.440 1.00 79.19 87 MET A O 1
ATOM 710 N N . ALA A 1 88 ? 1.279 -2.018 -15.611 1.00 82.38 88 ALA A N 1
ATOM 711 C CA . ALA A 1 88 ? 1.121 -1.721 -17.029 1.00 82.38 88 ALA A CA 1
ATOM 712 C C . ALA A 1 88 ? 0.700 -0.261 -17.248 1.00 82.38 88 ALA A C 1
ATOM 714 O O . ALA A 1 88 ? 1.244 0.389 -18.137 1.00 82.38 88 ALA A O 1
ATOM 715 N N . LEU A 1 89 ? -0.202 0.275 -16.418 1.00 75.81 89 LEU A N 1
ATOM 716 C CA . LEU A 1 89 ? -0.637 1.673 -16.491 1.00 75.81 89 LEU A CA 1
ATOM 717 C C . LEU A 1 89 ? 0.522 2.646 -16.256 1.00 75.81 89 LEU A C 1
ATOM 719 O O . LEU A 1 89 ? 0.708 3.557 -17.058 1.00 75.81 89 LEU A O 1
ATOM 723 N N . SER A 1 90 ? 1.374 2.399 -15.255 1.00 68.31 90 SER A N 1
ATOM 724 C CA . SER A 1 90 ? 2.528 3.278 -15.000 1.00 68.31 90 SER A CA 1
ATOM 725 C C . SER A 1 90 ? 3.531 3.315 -16.160 1.00 68.31 90 SER A C 1
ATOM 727 O O . SER A 1 90 ? 4.182 4.330 -16.399 1.00 68.31 90 SER A O 1
ATOM 729 N N . LYS A 1 91 ? 3.637 2.230 -16.938 1.00 65.12 91 LYS A N 1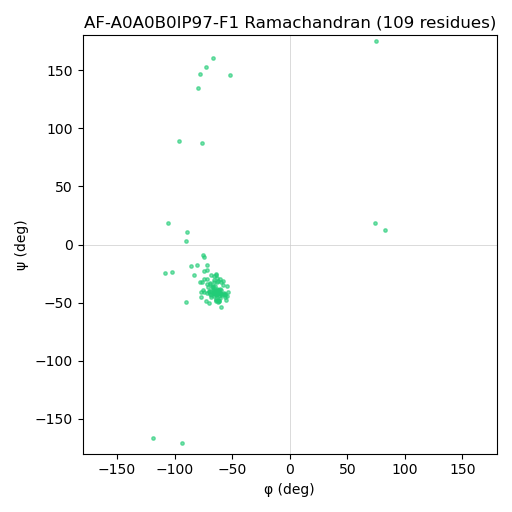
ATOM 730 C CA . LYS A 1 91 ? 4.454 2.202 -18.162 1.00 65.12 91 LYS A CA 1
ATOM 731 C C . LYS A 1 91 ? 3.832 3.008 -19.296 1.00 65.12 91 LYS A C 1
ATOM 733 O O . LYS A 1 91 ? 4.569 3.596 -20.083 1.00 65.12 91 LYS A O 1
ATOM 738 N N . LEU A 1 92 ? 2.504 3.030 -19.379 1.00 61.62 92 LEU A N 1
ATOM 739 C CA . LEU A 1 92 ? 1.772 3.772 -20.403 1.00 61.62 92 LEU A CA 1
ATOM 740 C C . LEU A 1 92 ? 1.787 5.280 -20.141 1.00 61.62 92 LEU A C 1
ATOM 742 O O . LEU A 1 92 ? 1.797 6.044 -21.102 1.00 61.62 92 LEU A O 1
ATOM 746 N N . ASP A 1 93 ? 1.869 5.721 -18.886 1.00 54.28 93 ASP A N 1
ATOM 747 C CA . ASP A 1 93 ? 2.018 7.145 -18.552 1.00 54.28 93 ASP A CA 1
ATOM 748 C C . ASP A 1 93 ? 3.368 7.721 -19.022 1.00 54.28 93 ASP A C 1
ATOM 750 O O . ASP A 1 93 ? 3.454 8.883 -19.418 1.00 54.28 93 ASP A O 1
ATOM 754 N N . GLY A 1 94 ? 4.402 6.879 -19.128 1.00 50.31 94 GLY A N 1
ATOM 755 C CA . GLY A 1 94 ? 5.650 7.227 -19.817 1.00 50.31 94 GLY A CA 1
ATOM 756 C C . GLY A 1 94 ? 5.536 7.299 -21.351 1.00 50.31 94 GLY A C 1
ATOM 757 O O . GLY A 1 94 ? 6.392 7.897 -22.004 1.00 50.31 94 GLY A O 1
ATOM 758 N N . GLU A 1 95 ? 4.492 6.715 -21.950 1.00 42.47 95 GLU A N 1
ATOM 759 C CA . GLU A 1 95 ? 4.248 6.716 -23.402 1.00 42.47 95 GLU A CA 1
ATOM 760 C C . GLU A 1 95 ? 3.174 7.727 -23.838 1.00 42.47 95 GLU A C 1
ATOM 762 O O . GLU A 1 95 ? 3.194 8.192 -24.982 1.00 42.47 95 GLU A O 1
ATOM 767 N N . SER A 1 96 ? 2.257 8.124 -22.955 1.00 43.28 96 SER A N 1
ATOM 768 C CA . SER A 1 96 ? 1.203 9.091 -23.273 1.00 43.28 96 SER A CA 1
ATOM 769 C C . SER A 1 96 ? 1.745 10.521 -23.420 1.00 43.28 96 SER A C 1
ATOM 771 O O . SER A 1 96 ? 1.269 11.246 -24.299 1.00 43.28 96 SER A O 1
ATOM 773 N N . GLU A 1 97 ? 2.827 10.895 -22.725 1.00 46.84 97 GLU A N 1
ATOM 774 C CA . GLU A 1 97 ? 3.597 12.104 -23.071 1.00 46.84 97 GLU A CA 1
ATOM 775 C C . GLU A 1 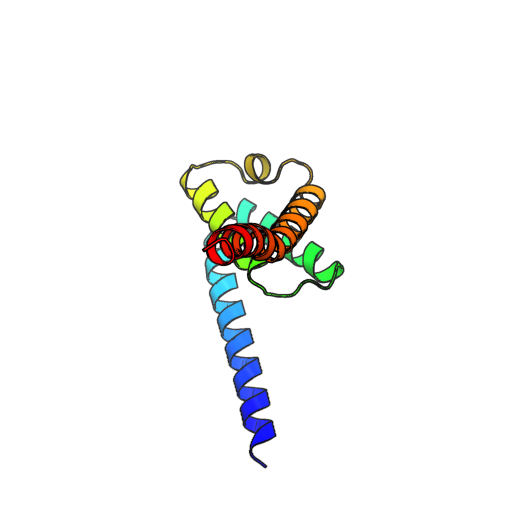97 ? 4.220 11.997 -24.473 1.00 46.84 97 GLU A C 1
ATOM 777 O O . GLU A 1 97 ? 4.181 12.961 -25.233 1.00 46.84 97 GLU A O 1
ATOM 782 N N . CYS A 1 98 ? 4.704 10.819 -24.884 1.00 41.31 98 CYS A N 1
ATOM 783 C CA . CYS A 1 98 ? 5.303 10.625 -26.209 1.00 41.31 98 CYS A CA 1
ATOM 784 C C . CYS A 1 98 ? 4.273 10.797 -27.341 1.00 41.31 98 CYS A C 1
ATOM 786 O O . CYS A 1 98 ? 4.564 11.467 -28.335 1.00 41.31 98 CYS A O 1
ATOM 788 N N . ILE A 1 99 ? 3.053 10.268 -27.193 1.00 50.84 99 ILE A N 1
ATOM 789 C CA . ILE A 1 99 ? 2.003 10.387 -28.223 1.00 50.84 99 ILE A CA 1
ATOM 790 C C . ILE A 1 99 ? 1.461 11.823 -28.299 1.00 50.84 99 ILE A C 1
ATOM 792 O O . ILE A 1 99 ? 1.283 12.357 -29.399 1.00 50.84 99 ILE A O 1
ATOM 796 N N . VAL A 1 100 ? 1.246 12.485 -27.157 1.00 56.97 100 VAL A N 1
ATOM 797 C CA . VAL A 1 100 ? 0.761 13.875 -27.132 1.00 56.97 100 VAL A CA 1
ATOM 798 C C . VAL A 1 100 ? 1.847 14.838 -27.628 1.00 56.97 100 VAL A C 1
ATOM 800 O O . VAL A 1 100 ? 1.554 15.708 -28.450 1.00 56.97 100 VAL A O 1
ATOM 803 N N . GLU A 1 101 ? 3.114 14.645 -27.249 1.00 54.91 101 GLU A N 1
ATOM 804 C CA . GLU A 1 101 ? 4.226 15.441 -27.777 1.00 54.91 101 GLU A CA 1
ATOM 805 C C . GLU A 1 101 ? 4.453 15.221 -29.275 1.00 54.91 101 GLU A C 1
ATOM 807 O O . GLU A 1 101 ? 4.726 16.187 -29.993 1.00 54.91 101 GLU A O 1
ATOM 812 N N . GLN A 1 102 ? 4.351 13.984 -29.775 1.00 56.62 102 GLN A N 1
ATOM 813 C CA . GLN A 1 102 ? 4.464 13.708 -31.210 1.00 56.62 102 GLN A CA 1
ATOM 814 C C . GLN A 1 102 ? 3.334 14.394 -31.987 1.00 56.62 102 GLN A C 1
ATOM 816 O O . GLN A 1 102 ? 3.602 15.041 -33.001 1.00 56.62 102 GLN A O 1
ATOM 821 N N . GLN A 1 103 ? 2.094 14.345 -31.490 1.00 55.97 103 GLN A N 1
ATOM 822 C CA . GLN A 1 103 ? 0.953 15.008 -32.125 1.00 55.97 103 GLN A CA 1
ATOM 823 C C . GLN A 1 103 ? 1.094 16.545 -32.112 1.00 55.97 103 GLN A C 1
ATOM 825 O O . GLN A 1 103 ? 0.794 17.198 -33.116 1.00 55.97 103 GLN A O 1
ATOM 830 N N . VAL A 1 104 ? 1.610 17.123 -31.018 1.00 66.94 104 VAL A N 1
ATOM 831 C CA . VAL A 1 104 ? 1.891 18.566 -30.886 1.00 66.94 104 VAL A CA 1
ATOM 832 C C . VAL A 1 104 ? 3.059 18.999 -31.784 1.00 66.94 104 VAL A C 1
ATOM 834 O O . VAL A 1 104 ? 2.960 20.035 -32.446 1.00 66.94 104 VAL A O 1
ATOM 837 N N . LYS A 1 105 ? 4.129 18.198 -31.896 1.00 63.16 105 LYS A N 1
ATOM 838 C CA . LYS A 1 105 ? 5.269 18.429 -32.813 1.00 63.16 105 LYS A CA 1
ATOM 839 C C . LYS A 1 105 ? 4.846 18.372 -34.288 1.00 63.16 105 LYS A C 1
ATOM 841 O O . LYS A 1 105 ? 5.281 19.203 -35.083 1.00 63.16 105 LYS A O 1
ATOM 846 N N . ILE A 1 106 ? 3.954 17.448 -34.655 1.00 69.81 106 ILE A N 1
ATOM 847 C CA . ILE A 1 106 ? 3.390 17.351 -36.016 1.00 69.81 106 ILE A CA 1
ATOM 848 C C . ILE A 1 106 ? 2.547 18.588 -36.365 1.00 69.81 106 ILE A C 1
ATOM 850 O O . ILE A 1 106 ? 2.569 19.041 -37.509 1.00 69.81 106 ILE A O 1
ATOM 854 N N . TRP A 1 107 ? 1.823 19.156 -35.396 1.00 52.53 107 TRP A N 1
ATOM 855 C CA . TRP A 1 107 ? 1.019 20.366 -35.601 1.00 52.53 107 TRP A CA 1
ATOM 856 C C . TRP A 1 107 ? 1.839 21.664 -35.616 1.00 52.53 107 TRP A C 1
ATOM 858 O O . TRP A 1 107 ? 1.492 22.590 -36.344 1.00 52.53 107 TRP A O 1
ATOM 868 N N . THR A 1 108 ? 2.930 21.740 -34.851 1.00 62.44 108 THR A N 1
ATOM 869 C CA . THR A 1 108 ? 3.778 22.944 -34.739 1.00 62.44 108 THR A CA 1
ATOM 870 C C . THR A 1 108 ? 4.805 23.080 -35.863 1.00 62.44 108 THR A C 1
ATOM 872 O O . THR A 1 108 ? 5.152 24.199 -36.220 1.00 62.44 108 THR A O 1
ATOM 875 N N . ASN A 1 109 ? 5.239 21.977 -36.482 1.00 57.50 109 ASN A N 1
ATOM 876 C CA . ASN A 1 109 ? 6.177 21.980 -37.618 1.00 57.50 109 ASN A CA 1
ATOM 877 C C . ASN A 1 109 ? 5.478 22.068 -38.995 1.00 57.50 109 ASN A C 1
ATOM 879 O O . ASN A 1 109 ? 6.083 21.815 -40.035 1.00 57.50 109 ASN A O 1
ATOM 883 N N . LYS A 1 110 ? 4.171 22.355 -38.999 1.00 52.00 110 LYS A N 1
ATOM 884 C CA . LYS A 1 110 ? 3.346 22.526 -40.205 1.00 52.00 110 LYS A CA 1
ATOM 885 C C . LYS A 1 110 ? 2.998 24.002 -40.472 1.00 52.00 110 LYS A C 1
ATOM 887 O O . LYS A 1 110 ? 2.053 24.272 -41.214 1.00 52.00 110 LYS A O 1
ATOM 892 N N . GLN A 1 111 ? 3.744 24.930 -39.866 1.00 47.34 111 GLN A N 1
ATOM 893 C CA . GLN A 1 111 ? 3.746 26.364 -40.176 1.00 47.34 111 GLN A CA 1
ATOM 894 C C . GLN A 1 111 ? 5.052 26.772 -40.848 1.00 47.34 111 GLN A C 1
ATOM 896 O O . GLN A 1 111 ? 6.111 26.276 -40.407 1.00 47.34 111 GLN A O 1
#

Secondary structure (DSSP, 8-state):
--HHHHHHHHHHHHHHHHHHHHHHHHHS-HHHHHHHHHHHHHHHHTT--SSHHHHHHHHHHHHHHHTT--HHHHH-S-HHHHHHHHHHHHHHHHHHHHHHHHHHHHHHTT-